Protein AF-A0A7K0T9J2-F1 (afdb_monomer_lite)

pLDDT: mean 92.31, std 5.77, range [76.25, 98.0]

Foldseek 3Di:
DAACDDPRHGDDDDDDPDDDDDDDPVNVVVVVVVVCVVPNDPPPD

Structure (mmCIF, N/CA/C/O backbone):
data_AF-A0A7K0T9J2-F1
#
_entry.id   AF-A0A7K0T9J2-F1
#
loop_
_atom_site.group_PDB
_atom_site.id
_atom_site.type_symbol
_atom_site.label_atom_id
_atom_site.label_alt_id
_atom_site.label_comp_id
_atom_site.label_asym_id
_atom_site.label_entity_id
_atom_site.label_seq_id
_atom_site.pdbx_PDB_ins_code
_atom_site.Cartn_x
_atom_site.Cartn_y
_atom_site.Cartn_z
_atom_site.occupancy
_atom_site.B_iso_or_equiv
_atom_site.auth_seq_id
_atom_site.auth_comp_id
_atom_site.auth_asym_id
_atom_site.auth_atom_id
_atom_site.pdbx_PDB_model_num
ATOM 1 N N . MET A 1 1 ? -9.406 -4.892 2.573 1.00 90.38 1 MET A N 1
ATOM 2 C CA . MET A 1 1 ? -8.338 -4.199 1.807 1.00 90.38 1 MET A CA 1
ATOM 3 C C . MET A 1 1 ? -8.624 -4.369 0.320 1.00 90.38 1 MET A C 1
ATOM 5 O O . MET A 1 1 ? -9.322 -5.313 -0.021 1.00 90.38 1 MET A O 1
ATOM 9 N N . ARG A 1 2 ? -8.098 -3.518 -0.569 1.00 95.19 2 ARG A N 1
ATOM 10 C CA . ARG A 1 2 ? -8.193 -3.732 -2.028 1.00 95.19 2 ARG A CA 1
ATOM 11 C C . ARG A 1 2 ? -6.906 -3.348 -2.749 1.00 95.19 2 ARG A C 1
ATOM 13 O O . ARG A 1 2 ? -6.177 -2.473 -2.269 1.00 95.19 2 ARG A O 1
ATOM 20 N N . ILE A 1 3 ? -6.666 -3.952 -3.905 1.00 96.19 3 ILE A N 1
ATOM 21 C CA . ILE A 1 3 ? -5.589 -3.559 -4.820 1.00 96.19 3 ILE A CA 1
ATOM 22 C C . ILE A 1 3 ? -5.947 -2.210 -5.465 1.00 96.19 3 ILE A C 1
ATOM 24 O O . ILE A 1 3 ? -7.063 -2.035 -5.953 1.00 96.19 3 ILE A O 1
ATOM 28 N N . ILE A 1 4 ? -5.022 -1.243 -5.440 1.00 95.56 4 ILE A N 1
ATOM 29 C CA . ILE A 1 4 ? -5.297 0.150 -5.845 1.00 95.56 4 ILE A CA 1
ATOM 30 C C . ILE A 1 4 ? -4.935 0.437 -7.314 1.00 95.56 4 ILE A C 1
ATOM 32 O O . ILE A 1 4 ? -5.622 1.226 -7.964 1.00 95.56 4 ILE A O 1
ATOM 36 N N . ALA A 1 5 ? -3.908 -0.222 -7.858 1.00 93.44 5 ALA A N 1
ATOM 37 C CA . ALA A 1 5 ? -3.396 -0.002 -9.214 1.00 93.44 5 ALA A CA 1
ATOM 38 C C . ALA A 1 5 ? -2.878 -1.308 -9.851 1.00 93.44 5 ALA A C 1
ATOM 40 O O . ALA A 1 5 ? -2.887 -2.358 -9.209 1.00 93.44 5 ALA A O 1
ATOM 41 N N . GLY A 1 6 ? -2.447 -1.233 -11.114 1.00 92.25 6 GLY A N 1
ATOM 42 C CA . GLY A 1 6 ? -1.943 -2.376 -11.880 1.00 92.25 6 GLY A CA 1
ATOM 43 C C . GLY A 1 6 ? -3.039 -3.314 -12.397 1.00 92.25 6 GLY A C 1
ATOM 44 O O . GLY A 1 6 ? -4.232 -3.014 -12.322 1.00 92.25 6 GLY A O 1
ATOM 45 N N . VAL A 1 7 ? -2.623 -4.471 -12.915 1.00 93.44 7 VAL A N 1
ATOM 46 C CA . VAL A 1 7 ? -3.493 -5.433 -13.625 1.00 93.44 7 VAL A CA 1
ATOM 47 C C . VAL A 1 7 ? -4.617 -6.021 -12.767 1.00 93.44 7 VAL A C 1
ATOM 49 O O . VAL A 1 7 ? -5.658 -6.404 -13.287 1.00 93.44 7 VAL A O 1
ATOM 52 N N . ALA A 1 8 ? -4.434 -6.065 -11.446 1.00 95.00 8 ALA A N 1
ATOM 53 C CA . ALA A 1 8 ? -5.408 -6.615 -10.504 1.00 95.00 8 ALA A CA 1
ATOM 54 C C . ALA A 1 8 ? -6.187 -5.529 -9.733 1.00 95.00 8 ALA A C 1
ATOM 56 O O . ALA A 1 8 ? -6.804 -5.823 -8.702 1.00 95.00 8 ALA A O 1
ATOM 57 N N . LYS A 1 9 ? -6.146 -4.269 -10.195 1.00 95.81 9 LYS A N 1
ATOM 58 C CA . LYS A 1 9 ? -6.834 -3.129 -9.569 1.00 95.81 9 LYS A CA 1
ATOM 59 C C . LYS A 1 9 ? -8.293 -3.454 -9.239 1.00 95.81 9 LYS A C 1
ATOM 61 O O . LYS A 1 9 ? -9.031 -3.997 -10.052 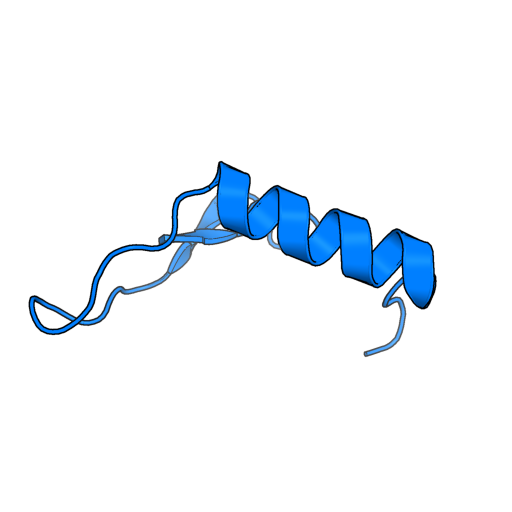1.00 95.81 9 LYS A O 1
ATOM 66 N N . GLY A 1 10 ? -8.719 -3.074 -8.037 1.00 96.44 10 GLY A N 1
ATOM 67 C CA . GLY A 1 10 ? -10.090 -3.259 -7.562 1.00 96.44 10 GLY A CA 1
ATOM 68 C C . GLY A 1 10 ? -10.361 -4.610 -6.901 1.00 96.44 10 GLY A C 1
ATOM 69 O O . GLY A 1 10 ? -11.355 -4.723 -6.190 1.00 96.44 10 GLY A O 1
ATOM 70 N N . ARG A 1 11 ? -9.473 -5.606 -7.035 1.00 97.75 11 ARG A N 1
ATOM 71 C CA . ARG A 1 11 ? -9.622 -6.885 -6.327 1.00 97.75 11 ARG A CA 1
ATOM 72 C C . ARG A 1 11 ? -9.570 -6.673 -4.810 1.00 97.75 11 ARG A C 1
ATOM 74 O O . ARG A 1 11 ? -8.613 -6.100 -4.280 1.00 97.75 11 ARG A O 1
ATOM 81 N N . THR A 1 12 ? -10.587 -7.176 -4.119 1.00 96.38 12 THR A N 1
ATOM 82 C CA . THR A 1 12 ? -10.666 -7.187 -2.655 1.00 96.38 12 THR A CA 1
ATOM 83 C C . THR A 1 12 ? -9.759 -8.272 -2.080 1.00 96.38 12 THR A C 1
ATOM 85 O O . THR A 1 12 ? -9.708 -9.388 -2.590 1.00 96.38 12 THR A O 1
ATOM 88 N N . LEU A 1 13 ? -9.055 -7.938 -1.001 1.00 93.06 13 LEU A N 1
ATOM 89 C CA . LEU A 1 13 ? -8.212 -8.844 -0.226 1.00 93.06 13 LEU A CA 1
ATOM 90 C C . LEU A 1 13 ? -8.794 -9.010 1.179 1.00 93.06 13 LEU A C 1
ATOM 92 O O . LEU A 1 13 ? -9.265 -8.031 1.781 1.00 93.06 13 LEU A O 1
ATOM 96 N N . GLY A 1 14 ? -8.702 -10.237 1.698 1.00 92.56 14 GLY A N 1
ATOM 97 C CA . GLY A 1 14 ? -8.993 -10.539 3.095 1.00 92.56 14 GLY A CA 1
ATOM 98 C C . GLY A 1 14 ? -8.115 -9.708 4.029 1.00 92.56 14 GLY A C 1
ATOM 99 O O . GLY A 1 14 ? -6.982 -9.359 3.698 1.00 92.56 14 GLY A O 1
ATOM 100 N N . THR A 1 15 ? -8.656 -9.344 5.184 1.00 86.62 15 THR A N 1
ATOM 101 C CA . THR A 1 15 ? -7.942 -8.569 6.203 1.00 86.62 15 THR A CA 1
ATOM 102 C C . THR A 1 15 ? -7.768 -9.404 7.453 1.00 86.62 15 THR A C 1
ATOM 104 O O . THR A 1 15 ? -8.686 -10.121 7.845 1.00 86.62 15 THR A O 1
ATOM 107 N N . VAL A 1 16 ? -6.617 -9.269 8.108 1.00 85.94 16 VAL A N 1
ATOM 108 C CA . VAL A 1 16 ? -6.424 -9.819 9.451 1.00 85.94 16 VAL A CA 1
ATOM 109 C C . VAL A 1 16 ? -7.315 -9.066 10.440 1.00 85.94 16 VAL A C 1
ATOM 111 O O . VAL A 1 16 ? -7.457 -7.845 10.356 1.00 85.94 16 VAL A O 1
ATOM 114 N N . ALA A 1 17 ? -7.971 -9.798 11.336 1.00 81.31 17 ALA A N 1
ATOM 115 C CA . ALA A 1 17 ? -8.929 -9.219 12.267 1.00 81.31 17 ALA A CA 1
ATOM 116 C C . ALA A 1 17 ? -8.224 -8.584 13.476 1.00 81.31 17 ALA A C 1
ATOM 118 O O . ALA A 1 17 ? -7.378 -9.215 14.103 1.00 81.31 17 ALA A O 1
ATOM 119 N N . GLY A 1 18 ? -8.611 -7.349 13.813 1.00 76.25 18 GLY A N 1
ATOM 120 C CA . GLY A 1 18 ? -8.557 -6.765 15.164 1.00 76.25 18 GLY A CA 1
ATOM 121 C C . GLY A 1 18 ? -7.197 -6.517 15.831 1.00 76.25 18 GLY A C 1
ATOM 122 O O . GLY A 1 18 ? -7.166 -5.808 16.829 1.00 76.25 18 GLY A O 1
ATOM 123 N N . ALA A 1 19 ? -6.090 -7.055 15.317 1.00 82.44 19 ALA A N 1
ATOM 124 C CA . ALA A 1 19 ? -4.794 -7.019 16.003 1.00 82.44 19 ALA A CA 1
ATOM 125 C C . ALA A 1 19 ? -3.854 -5.890 15.543 1.00 82.44 19 ALA A C 1
ATOM 127 O O . ALA A 1 19 ? -2.883 -5.586 16.231 1.00 82.44 19 ALA A O 1
ATOM 128 N N . THR A 1 20 ? -4.104 -5.266 14.386 1.00 88.25 20 THR A N 1
ATOM 129 C CA . THR A 1 20 ? -3.187 -4.279 13.793 1.00 88.25 20 THR A CA 1
ATOM 130 C C . THR A 1 20 ? -3.893 -2.994 13.376 1.00 88.25 20 THR A C 1
ATOM 132 O O . THR A 1 20 ? -5.073 -2.979 13.018 1.00 88.25 20 THR A O 1
ATOM 135 N N . ARG A 1 21 ? -3.150 -1.879 13.407 1.00 90.56 21 ARG A N 1
ATOM 136 C CA . ARG A 1 21 ? -3.629 -0.595 12.887 1.00 90.56 21 ARG A CA 1
ATOM 137 C C . ARG A 1 21 ? -3.792 -0.687 11.362 1.00 90.56 21 ARG A C 1
ATOM 139 O O . ARG A 1 21 ? -2.836 -1.069 10.687 1.00 90.56 21 ARG A O 1
ATOM 146 N N . PRO A 1 22 ? -4.942 -0.288 10.794 1.00 88.75 22 PRO A N 1
ATOM 147 C CA . PRO A 1 22 ? -5.156 -0.351 9.355 1.00 88.75 22 PRO A CA 1
ATOM 148 C C . PRO A 1 22 ? -4.285 0.664 8.602 1.00 88.75 22 PRO A C 1
ATOM 150 O O . PRO A 1 22 ? -4.156 1.824 8.999 1.00 88.75 22 PRO A O 1
ATOM 153 N N . THR A 1 23 ? -3.727 0.239 7.469 1.00 92.12 23 THR A N 1
ATOM 154 C CA . THR A 1 23 ? -3.031 1.119 6.521 1.00 92.12 23 THR A CA 1
ATOM 155 C C . THR A 1 23 ? -4.030 1.666 5.500 1.00 92.12 23 THR A C 1
ATOM 157 O O . THR A 1 23 ? -4.665 0.896 4.776 1.00 92.12 23 THR A O 1
ATOM 160 N N . SER A 1 24 ? -4.173 2.994 5.427 1.00 93.69 24 SER A N 1
ATOM 161 C CA . SER A 1 24 ? -5.127 3.647 4.519 1.00 93.69 24 SER A CA 1
ATOM 162 C C . SER A 1 24 ? -4.769 3.441 3.046 1.00 93.69 24 SER A C 1
ATOM 164 O O . SER A 1 24 ? -3.610 3.201 2.701 1.00 93.69 24 SER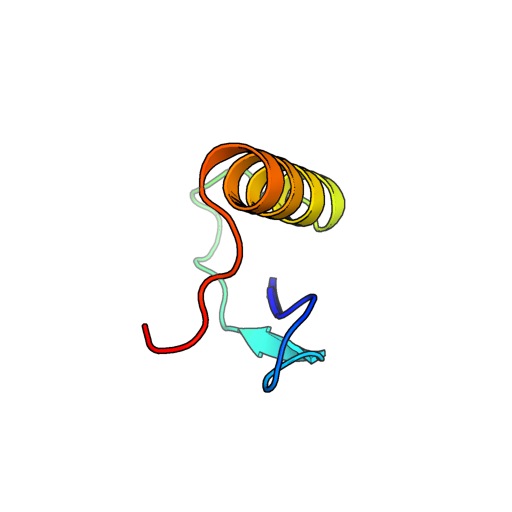 A O 1
ATOM 166 N N . ASP A 1 25 ? -5.756 3.580 2.157 1.00 94.69 25 ASP A N 1
ATOM 167 C CA . ASP A 1 25 ? -5.526 3.555 0.706 1.00 94.69 25 ASP A CA 1
ATOM 168 C C . ASP A 1 25 ? -4.453 4.576 0.306 1.00 94.69 25 ASP A C 1
ATOM 170 O O . ASP A 1 25 ? -3.503 4.231 -0.395 1.00 94.69 25 ASP A O 1
ATOM 174 N N . ARG A 1 26 ? -4.527 5.793 0.861 1.00 96.56 26 ARG A N 1
ATOM 175 C CA . ARG A 1 26 ? -3.582 6.866 0.544 1.00 96.56 26 ARG A CA 1
ATOM 176 C C . ARG A 1 26 ? -2.152 6.574 0.995 1.00 96.56 26 ARG A C 1
ATOM 178 O O . ARG A 1 26 ? -1.214 6.886 0.269 1.00 96.56 26 ARG A O 1
ATOM 185 N N . ALA A 1 27 ? -1.974 5.963 2.166 1.00 96.81 27 ALA A N 1
ATOM 186 C CA . ALA A 1 27 ? -0.647 5.571 2.637 1.00 96.81 27 ALA A CA 1
ATOM 187 C C . ALA A 1 27 ? -0.018 4.513 1.717 1.00 96.81 27 ALA A C 1
ATOM 189 O O . ALA A 1 27 ? 1.175 4.571 1.429 1.00 96.81 27 ALA A O 1
ATOM 190 N N . ARG A 1 28 ? -0.829 3.577 1.210 1.00 96.62 28 ARG A N 1
ATOM 191 C CA . ARG A 1 28 ? -0.371 2.546 0.267 1.00 96.62 28 ARG A CA 1
ATOM 192 C C . ARG A 1 28 ? -0.026 3.139 -1.094 1.00 96.62 28 ARG A C 1
ATOM 194 O O . ARG A 1 28 ? 1.019 2.805 -1.633 1.00 96.62 28 ARG A O 1
ATOM 201 N N . GLU A 1 29 ? -0.855 4.041 -1.620 1.00 97.31 29 GLU A N 1
ATOM 202 C CA . GLU A 1 29 ? -0.543 4.791 -2.847 1.00 97.31 29 GLU A CA 1
ATOM 203 C C . GLU A 1 29 ? 0.774 5.556 -2.730 1.00 97.31 29 GLU A C 1
ATOM 205 O O . GLU A 1 29 ? 1.616 5.453 -3.616 1.00 97.31 29 GLU A O 1
ATOM 210 N N . GLY A 1 30 ? 0.965 6.291 -1.630 1.00 97.75 30 GLY A N 1
ATOM 211 C CA . GLY A 1 30 ? 2.187 7.057 -1.392 1.00 97.75 30 GLY A CA 1
ATOM 212 C C . GLY A 1 30 ? 3.433 6.174 -1.361 1.00 97.75 30 GLY A C 1
ATOM 213 O O . GLY A 1 30 ? 4.418 6.501 -2.015 1.00 97.75 30 GLY A O 1
ATOM 214 N N . LEU A 1 31 ? 3.362 5.027 -0.675 1.00 97.31 31 LEU A N 1
ATOM 215 C CA . LEU A 1 31 ? 4.459 4.058 -0.611 1.00 97.31 31 LEU A CA 1
ATOM 216 C C . LEU A 1 31 ? 4.833 3.521 -2.000 1.00 97.31 31 LEU A C 1
ATOM 218 O O . LEU A 1 31 ? 6.001 3.541 -2.374 1.00 97.31 31 LEU A O 1
ATOM 222 N N . PHE A 1 32 ? 3.859 3.071 -2.794 1.00 96.62 32 PHE A N 1
ATOM 223 C CA . PHE A 1 32 ? 4.165 2.581 -4.141 1.00 96.62 32 PHE A CA 1
ATOM 224 C C . PHE A 1 32 ? 4.637 3.706 -5.069 1.00 96.62 32 PHE A C 1
ATOM 226 O O . PHE A 1 32 ? 5.552 3.487 -5.853 1.00 96.62 32 PHE A O 1
ATOM 233 N N . SER A 1 33 ? 4.109 4.925 -4.928 1.00 96.06 33 SER A N 1
ATOM 234 C CA . SER A 1 33 ? 4.593 6.087 -5.681 1.00 96.06 33 SER A CA 1
ATOM 235 C C . SER A 1 33 ? 6.051 6.422 -5.360 1.00 96.06 33 SER A C 1
ATOM 237 O O . SER A 1 33 ? 6.806 6.741 -6.277 1.00 96.06 33 SER A O 1
ATOM 239 N N . SER A 1 34 ? 6.468 6.351 -4.089 1.00 97.88 34 SER A N 1
ATOM 240 C CA . SER A 1 34 ? 7.867 6.596 -3.719 1.00 97.88 34 SER A CA 1
ATOM 241 C C . SER A 1 34 ? 8.784 5.486 -4.221 1.00 97.88 34 SER A C 1
ATOM 243 O O . SER A 1 34 ? 9.855 5.777 -4.743 1.00 97.88 34 SER A O 1
ATOM 245 N N . LEU A 1 35 ? 8.352 4.224 -4.114 1.00 96.94 35 LEU A N 1
ATOM 246 C CA . LEU A 1 35 ? 9.129 3.086 -4.605 1.00 96.94 35 LEU A CA 1
ATOM 247 C C . LEU A 1 35 ? 9.307 3.151 -6.128 1.00 96.94 35 LEU A C 1
ATOM 249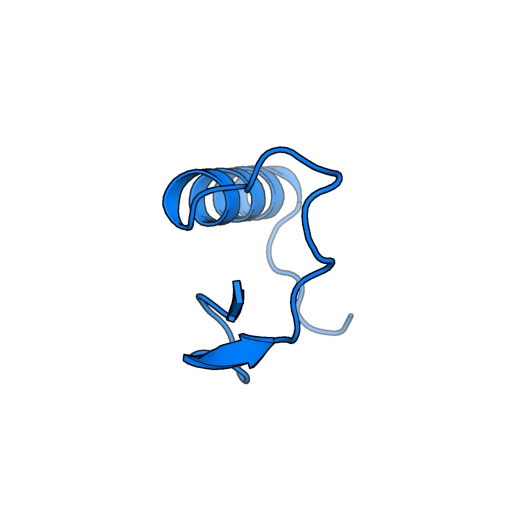 O O . LEU A 1 35 ? 10.426 3.001 -6.605 1.00 96.94 35 LEU A O 1
ATOM 253 N N . THR A 1 36 ? 8.250 3.456 -6.887 1.00 95.94 36 THR A N 1
ATOM 254 C CA . THR A 1 36 ? 8.357 3.623 -8.345 1.00 95.94 36 THR A CA 1
ATOM 255 C C . THR A 1 36 ? 9.238 4.812 -8.724 1.00 95.94 36 THR A C 1
ATOM 257 O O . THR A 1 36 ? 10.039 4.714 -9.647 1.00 95.94 36 THR A O 1
ATOM 260 N N . SER A 1 37 ? 9.156 5.929 -7.994 1.00 96.62 37 SER A N 1
ATOM 261 C CA . SER A 1 37 ? 10.041 7.077 -8.231 1.00 96.62 37 SER A CA 1
ATOM 262 C C . SER A 1 37 ? 11.515 6.759 -7.963 1.00 96.62 37 SER A C 1
ATOM 264 O O . SER A 1 37 ? 12.379 7.367 -8.589 1.00 96.62 37 SER A O 1
ATOM 266 N N . GLN A 1 38 ? 11.805 5.870 -7.011 1.00 98.00 38 GLN A N 1
ATOM 267 C CA . GLN A 1 38 ? 13.170 5.542 -6.604 1.00 98.00 38 GLN A CA 1
ATOM 268 C C . GLN A 1 38 ? 13.787 4.418 -7.445 1.00 98.00 38 GLN A C 1
ATOM 270 O O . GLN A 1 38 ? 14.984 4.455 -7.720 1.00 98.00 38 GLN A O 1
ATOM 275 N N . PHE A 1 39 ? 12.985 3.429 -7.841 1.00 95.94 39 PHE A N 1
ATOM 276 C CA . PHE A 1 39 ? 13.468 2.188 -8.453 1.00 95.94 39 PHE A CA 1
ATOM 277 C C . PHE A 1 39 ? 12.952 1.948 -9.879 1.00 95.94 39 PHE A C 1
ATOM 279 O O . PHE A 1 39 ? 13.400 1.007 -10.527 1.00 95.94 39 PHE A O 1
ATOM 286 N N . GLY A 1 40 ? 12.055 2.794 -10.392 1.00 93.69 40 GLY A N 1
ATOM 287 C CA . GLY A 1 40 ? 11.401 2.593 -11.684 1.00 93.69 40 GLY A CA 1
ATOM 288 C C . GLY A 1 40 ? 10.165 1.693 -11.599 1.00 93.69 40 GLY A C 1
ATOM 289 O O . GLY A 1 40 ? 9.599 1.475 -10.529 1.00 93.69 40 GLY A O 1
ATOM 290 N N . ASP A 1 41 ? 9.700 1.215 -12.752 1.00 89.62 41 ASP A N 1
ATOM 291 C CA . ASP A 1 41 ? 8.528 0.337 -12.837 1.00 89.62 41 ASP A CA 1
ATOM 292 C C . ASP A 1 41 ? 8.864 -1.106 -12.415 1.00 89.62 41 ASP A C 1
ATOM 294 O O . ASP A 1 41 ? 10.004 -1.555 -12.517 1.00 89.62 41 ASP A O 1
ATOM 298 N N . PHE A 1 42 ? 7.853 -1.848 -11.967 1.00 88.56 42 PHE A N 1
ATOM 299 C CA . PHE A 1 42 ? 7.961 -3.226 -11.476 1.00 88.56 42 PHE A CA 1
ATOM 300 C C . PHE A 1 42 ? 7.561 -4.269 -12.530 1.00 88.56 42 PHE A C 1
ATOM 302 O O . PHE A 1 42 ? 7.167 -5.383 -12.187 1.00 88.56 42 PHE A O 1
ATOM 309 N N . LEU A 1 43 ? 7.612 -3.920 -13.818 1.00 86.31 43 LEU A N 1
ATOM 310 C C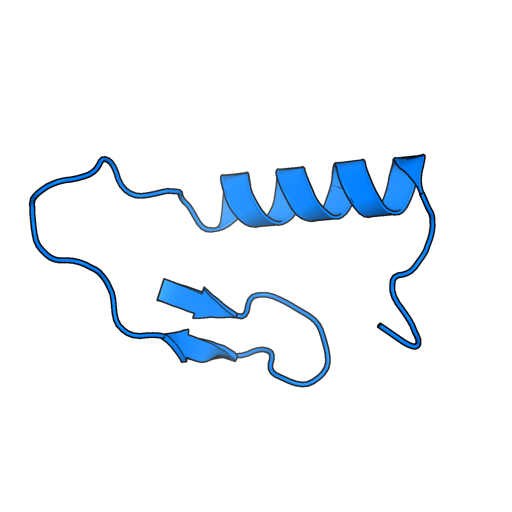A . LEU A 1 43 ? 7.303 -4.857 -14.899 1.00 86.31 43 LEU A CA 1
ATOM 311 C C . LEU A 1 43 ? 8.280 -6.041 -14.886 1.00 86.31 43 LEU A C 1
ATOM 313 O O . LEU A 1 43 ? 9.490 -5.855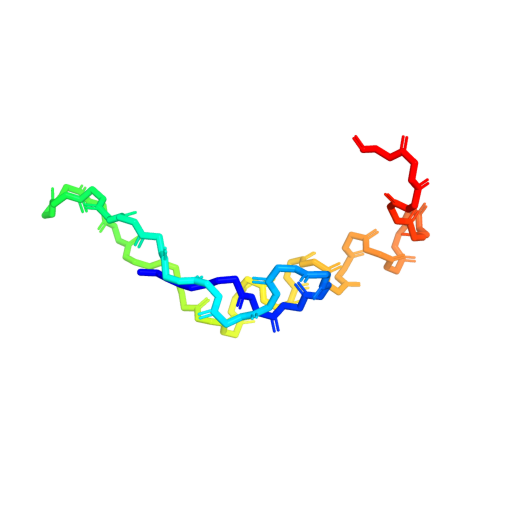 -14.967 1.00 86.31 43 LEU A O 1
ATOM 317 N N . GLY A 1 44 ? 7.739 -7.261 -14.838 1.00 78.81 44 GLY A N 1
ATOM 318 C CA . GLY A 1 44 ? 8.524 -8.500 -14.878 1.00 78.81 44 GLY A CA 1
ATOM 319 C C . GLY A 1 44 ? 8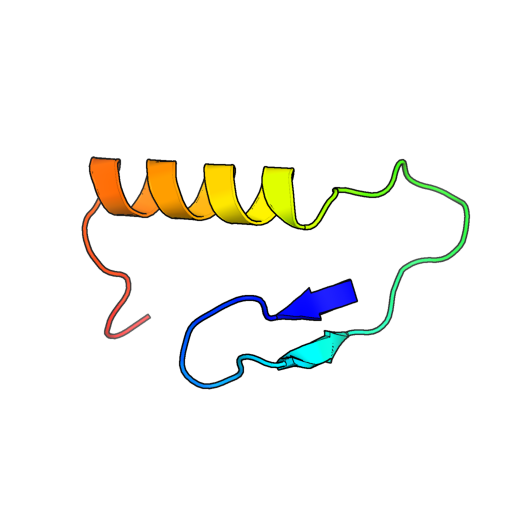.889 -9.096 -13.514 1.00 78.81 44 GLY A C 1
ATOM 320 O O . GLY A 1 44 ? 9.608 -10.094 -13.489 1.00 78.81 44 GLY A O 1
ATOM 321 N N . LEU A 1 45 ? 8.390 -8.519 -12.414 1.00 76.62 45 LEU A N 1
ATOM 322 C CA . LEU A 1 45 ? 8.328 -9.151 -11.089 1.00 76.62 45 LEU A CA 1
ATOM 323 C C . LEU A 1 45 ? 7.033 -9.969 -10.937 1.00 76.62 45 LEU A C 1
ATOM 325 O O . LEU A 1 45 ? 7.081 -11.021 -10.263 1.00 76.62 45 LEU A O 1
#

Radius of gyration: 12.33 Å; chains: 1; bounding box: 24×18×31 Å

Secondary structure (DSSP, 8-state):
-B--SSTTTT-B-----SSSPPPPHHHHHHHHHHHHHHH---TT-

Sequence (45 aa):
MRIIAGVAKGRTLGTVAGATRPTSDRAREGLFSSLTSQFGDFLGL